Protein AF-A0A2K9PBL3-F1 (afdb_monomer)

Nearest PDB structures (foldseek):
  4biy-assembly2_C  TM=4.602E-01  e=1.881E+00  Escherichia coli K-12
  6s1k-assembly1_K  TM=4.165E-01  e=8.029E+00  Escherichia coli str. K-12 substr. MG1655star

Radius of gyration: 15.03 Å; Cα contacts (8 Å, |Δi|>4): 41; chains: 1; bounding box: 41×24×42 Å

pLDDT: mean 81.15, std 11.89, range [41.81, 95.5]

Structure (mmCIF, N/CA/C/O backbone):
data_AF-A0A2K9PBL3-F1
#
_entry.id   AF-A0A2K9PBL3-F1
#
loop_
_atom_site.group_PDB
_atom_site.id
_atom_site.type_symbol
_atom_site.label_atom_id
_atom_site.label_alt_id
_atom_site.label_comp_id
_atom_site.label_asym_id
_atom_site.label_entity_id
_atom_site.label_seq_id
_atom_site.pdbx_PDB_ins_code
_atom_site.Cartn_x
_atom_site.Cartn_y
_atom_site.Cartn_z
_atom_site.occupancy
_atom_site.B_iso_or_equiv
_atom_site.auth_seq_id
_atom_site.auth_comp_id
_atom_site.auth_asym_id
_atom_site.auth_atom_id
_atom_site.pdbx_PDB_model_num
ATOM 1 N N . MET A 1 1 ? 5.939 -16.349 -29.925 1.00 45.53 1 MET A N 1
ATOM 2 C CA . MET A 1 1 ? 6.711 -15.482 -29.015 1.00 45.53 1 MET A CA 1
ATOM 3 C C . MET A 1 1 ? 5.792 -14.353 -28.595 1.00 45.53 1 MET A C 1
ATOM 5 O O . MET A 1 1 ? 5.290 -13.686 -29.497 1.00 45.53 1 MET A O 1
ATOM 9 N N . PRO A 1 2 ? 5.498 -14.179 -27.297 1.00 52.81 2 PRO A N 1
ATOM 10 C CA . PRO A 1 2 ? 4.836 -12.967 -26.835 1.00 52.81 2 PRO A CA 1
ATOM 11 C C . PRO A 1 2 ? 5.670 -11.768 -27.289 1.00 52.81 2 PRO A C 1
ATOM 13 O O . PRO A 1 2 ? 6.900 -11.795 -27.240 1.00 52.81 2 PRO A O 1
ATOM 16 N N . THR A 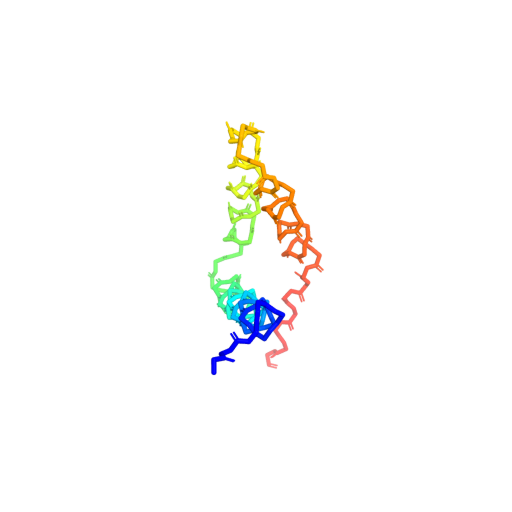1 3 ? 5.016 -10.755 -27.841 1.00 61.56 3 THR A N 1
ATOM 17 C CA . THR A 1 3 ? 5.681 -9.483 -28.135 1.00 61.56 3 THR A CA 1
ATOM 18 C C . THR A 1 3 ? 5.769 -8.692 -26.835 1.00 61.56 3 THR A C 1
ATOM 20 O O . THR A 1 3 ? 4.856 -8.772 -26.022 1.00 61.56 3 THR A O 1
ATOM 23 N N . ILE A 1 4 ? 6.817 -7.880 -26.655 1.00 61.78 4 ILE A N 1
ATOM 24 C CA . ILE A 1 4 ? 7.060 -7.049 -25.452 1.00 61.78 4 ILE A CA 1
ATOM 25 C C . ILE A 1 4 ? 5.792 -6.305 -24.974 1.00 61.78 4 ILE A C 1
ATOM 27 O O . ILE A 1 4 ? 5.577 -6.119 -23.782 1.00 61.78 4 ILE A O 1
ATOM 31 N N . LYS A 1 5 ? 4.905 -5.922 -25.901 1.00 66.81 5 LYS A N 1
ATOM 32 C CA . LYS A 1 5 ? 3.614 -5.282 -25.605 1.00 66.81 5 LYS A CA 1
ATOM 33 C C . LYS A 1 5 ? 2.620 -6.199 -24.882 1.00 66.81 5 LYS A C 1
ATOM 35 O O . LYS A 1 5 ? 1.892 -5.737 -24.013 1.00 66.81 5 LYS A O 1
ATOM 40 N N . GLN A 1 6 ? 2.567 -7.477 -25.245 1.00 71.69 6 GLN A N 1
ATOM 41 C CA . GLN A 1 6 ? 1.671 -8.461 -24.642 1.00 71.69 6 GLN A CA 1
ATOM 42 C C . GLN A 1 6 ? 2.104 -8.798 -23.209 1.00 71.69 6 GLN A C 1
ATOM 44 O O . GLN A 1 6 ? 1.255 -8.839 -22.320 1.00 71.69 6 GLN A O 1
ATOM 49 N N . ASP A 1 7 ? 3.413 -8.914 -22.973 1.00 74.56 7 ASP A N 1
ATOM 50 C CA . ASP A 1 7 ? 3.977 -9.142 -21.636 1.00 74.56 7 ASP A CA 1
ATOM 51 C C . ASP A 1 7 ? 3.747 -7.938 -20.708 1.00 74.56 7 ASP A C 1
ATOM 53 O O . ASP A 1 7 ? 3.405 -8.103 -19.537 1.00 74.56 7 ASP A O 1
ATOM 57 N N . GLN A 1 8 ? 3.850 -6.711 -21.235 1.00 81.06 8 GLN A N 1
ATOM 58 C CA . GLN A 1 8 ? 3.515 -5.496 -20.484 1.00 81.06 8 GLN A CA 1
ATOM 59 C C . GLN A 1 8 ? 2.029 -5.431 -20.117 1.00 81.06 8 GLN A C 1
ATOM 61 O O . GLN A 1 8 ? 1.701 -5.115 -18.976 1.00 81.06 8 GLN A O 1
ATOM 66 N N . ILE A 1 9 ? 1.122 -5.764 -21.043 1.00 84.00 9 ILE A N 1
ATOM 67 C CA . ILE A 1 9 ? -0.325 -5.802 -20.765 1.00 84.00 9 ILE A CA 1
ATOM 68 C C . ILE A 1 9 ? -0.644 -6.823 -19.668 1.00 84.00 9 ILE A C 1
ATOM 70 O O . ILE A 1 9 ? -1.454 -6.547 -18.783 1.00 84.00 9 ILE A O 1
ATOM 74 N N . GLU A 1 10 ? -0.019 -7.999 -19.707 1.00 85.00 10 GLU A N 1
ATOM 75 C CA . GLU A 1 10 ? -0.214 -9.015 -18.675 1.00 85.00 10 GLU A CA 1
ATOM 76 C C . GLU A 1 10 ? 0.298 -8.541 -17.309 1.00 85.00 10 GLU A C 1
ATOM 78 O O . GLU A 1 10 ? -0.381 -8.726 -16.296 1.00 85.00 10 GLU A O 1
ATOM 83 N N . LEU A 1 11 ? 1.459 -7.884 -17.277 1.00 82.38 11 LEU A N 1
ATOM 84 C CA . LEU A 1 11 ? 2.012 -7.308 -16.056 1.00 82.38 11 LEU A CA 1
ATOM 85 C C . LEU A 1 11 ? 1.092 -6.227 -15.469 1.00 82.38 11 LEU A C 1
ATOM 87 O O . LEU A 1 11 ? 0.802 -6.270 -14.275 1.00 82.38 11 LEU A O 1
ATOM 91 N N . TYR A 1 12 ? 0.573 -5.318 -16.300 1.00 82.88 12 TYR A N 1
ATOM 92 C CA . TYR A 1 12 ? -0.391 -4.302 -15.867 1.00 82.88 12 TYR A CA 1
ATOM 93 C C . T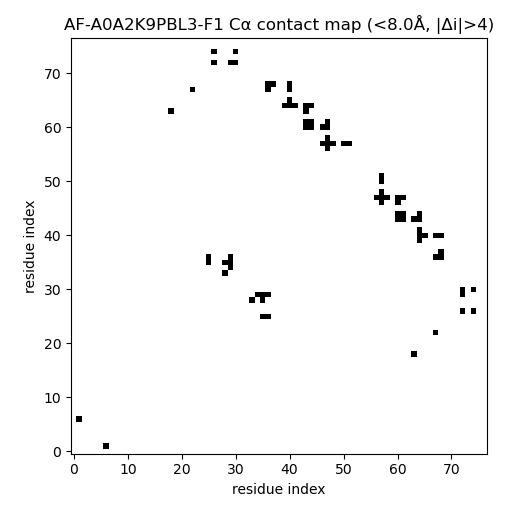YR A 1 12 ? -1.642 -4.928 -15.243 1.00 82.88 12 TYR A C 1
ATOM 95 O O . TYR A 1 12 ? -2.034 -4.540 -14.146 1.00 82.88 12 TYR A O 1
ATOM 103 N N . ARG A 1 13 ? -2.217 -5.958 -15.876 1.00 81.31 13 ARG A N 1
ATOM 104 C CA . ARG A 1 13 ? -3.395 -6.662 -15.338 1.00 81.31 13 ARG A CA 1
ATOM 105 C C . ARG A 1 13 ? -3.120 -7.338 -13.996 1.00 81.31 13 ARG A C 1
ATOM 107 O O . ARG A 1 13 ? -3.986 -7.344 -13.126 1.00 81.31 13 ARG A O 1
ATOM 114 N N . LYS A 1 14 ? -1.927 -7.915 -13.810 1.00 81.12 14 LYS A N 1
ATOM 115 C CA . LYS A 1 14 ? -1.524 -8.508 -12.523 1.00 81.12 14 LYS A CA 1
ATOM 116 C C . LYS A 1 14 ? -1.415 -7.447 -11.430 1.00 81.12 14 LYS A C 1
ATOM 118 O O . LYS A 1 14 ? -1.852 -7.698 -10.311 1.00 81.12 14 LYS A O 1
ATOM 123 N N . ILE A 1 15 ? -0.875 -6.273 -11.756 1.00 83.50 15 ILE A N 1
ATOM 124 C CA . ILE A 1 15 ? -0.782 -5.143 -10.824 1.00 83.50 15 ILE A CA 1
ATOM 125 C C . ILE A 1 15 ? -2.182 -4.648 -10.445 1.00 83.50 15 ILE A C 1
ATOM 127 O O . ILE A 1 15 ? -2.469 -4.536 -9.259 1.00 83.50 15 ILE A O 1
ATOM 131 N N . GLU A 1 16 ? -3.077 -4.441 -11.414 1.00 81.44 16 GLU A N 1
ATOM 132 C CA . GLU A 1 16 ? -4.466 -4.038 -11.142 1.00 81.44 16 GLU A CA 1
ATOM 133 C C . GLU A 1 16 ? -5.203 -5.058 -10.260 1.00 81.44 16 GLU A C 1
ATOM 135 O O . GLU A 1 16 ? -5.885 -4.683 -9.306 1.00 81.44 16 GLU A O 1
ATOM 140 N N . ALA A 1 17 ? -5.035 -6.357 -10.530 1.00 81.56 17 ALA A N 1
ATOM 141 C CA . ALA A 1 17 ? -5.636 -7.412 -9.716 1.00 81.56 17 ALA A CA 1
ATOM 142 C C . ALA A 1 17 ? -5.111 -7.402 -8.269 1.00 81.56 17 ALA A C 1
ATOM 144 O O . ALA A 1 17 ? -5.886 -7.588 -7.328 1.00 81.56 17 ALA A O 1
ATOM 145 N N . LEU A 1 18 ? -3.811 -7.155 -8.079 1.00 83.62 18 LEU A N 1
ATOM 146 C CA . LEU A 1 18 ? -3.198 -7.021 -6.756 1.00 83.62 18 LEU A CA 1
ATOM 147 C C . LEU A 1 18 ? -3.696 -5.770 -6.019 1.00 83.62 18 LEU A C 1
ATOM 149 O O . LEU A 1 18 ? -4.025 -5.862 -4.836 1.00 83.62 18 LEU A O 1
ATOM 153 N N . GLU A 1 19 ? -3.804 -4.625 -6.702 1.00 81.62 19 GLU A N 1
ATOM 154 C CA . GLU A 1 19 ? -4.371 -3.395 -6.130 1.00 81.62 19 GLU A CA 1
ATOM 155 C C . GLU A 1 19 ? -5.822 -3.611 -5.668 1.00 81.62 19 GLU A C 1
ATOM 157 O O . GLU A 1 19 ? -6.198 -3.203 -4.563 1.00 81.62 19 GLU A O 1
ATOM 162 N N . ALA A 1 20 ? -6.633 -4.300 -6.475 1.00 81.31 20 ALA A N 1
ATOM 163 C CA . ALA A 1 20 ? -8.016 -4.618 -6.134 1.00 81.31 20 ALA A CA 1
ATOM 164 C C . ALA A 1 20 ? -8.105 -5.558 -4.921 1.00 81.31 20 ALA A C 1
ATOM 166 O O . ALA A 1 20 ? -8.847 -5.280 -3.976 1.00 81.31 20 ALA A O 1
ATOM 167 N N . ALA A 1 21 ? -7.315 -6.637 -4.903 1.00 82.06 21 ALA A N 1
ATOM 168 C CA . ALA A 1 21 ? -7.283 -7.584 -3.789 1.00 82.06 21 ALA A CA 1
ATOM 169 C C . ALA A 1 21 ? -6.847 -6.915 -2.475 1.00 82.06 21 ALA A C 1
ATOM 171 O O . ALA A 1 21 ? -7.440 -7.166 -1.420 1.00 82.06 21 ALA A O 1
ATOM 172 N N . LEU A 1 22 ? -5.852 -6.025 -2.537 1.00 84.50 22 LEU A N 1
ATOM 173 C CA . LEU A 1 22 ? -5.410 -5.245 -1.385 1.00 84.50 22 LEU A CA 1
ATOM 174 C C . LEU A 1 22 ? -6.522 -4.320 -0.886 1.00 84.50 22 LEU A C 1
ATOM 176 O O . LEU A 1 22 ? -6.786 -4.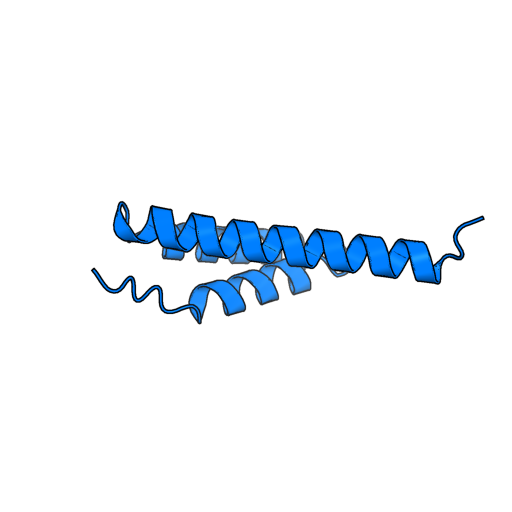289 0.312 1.00 84.50 22 LEU A O 1
ATOM 180 N N . THR A 1 23 ? -7.198 -3.611 -1.790 1.00 81.12 23 THR A N 1
ATOM 181 C CA . THR A 1 23 ? -8.303 -2.703 -1.444 1.00 81.12 23 THR A CA 1
ATOM 182 C C . THR A 1 23 ? -9.438 -3.444 -0.736 1.00 81.12 23 THR A C 1
ATOM 184 O O . THR A 1 23 ? -9.905 -2.995 0.309 1.00 81.12 23 THR A O 1
ATOM 187 N N . VAL A 1 24 ? -9.842 -4.611 -1.251 1.00 82.62 24 VAL A N 1
ATOM 188 C CA . VAL A 1 24 ? -10.881 -5.458 -0.636 1.00 82.62 24 VAL A CA 1
ATOM 189 C C . VAL A 1 24 ? -10.444 -5.968 0.736 1.00 82.62 24 VAL A C 1
ATOM 191 O O . VAL A 1 24 ? -11.209 -5.902 1.697 1.00 82.62 24 VAL A O 1
ATOM 194 N N . THR A 1 25 ? -9.201 -6.437 0.854 1.00 82.88 25 THR A N 1
ATOM 195 C CA . THR A 1 25 ? -8.650 -6.899 2.137 1.00 82.88 25 THR A CA 1
ATOM 196 C C . THR A 1 25 ? -8.629 -5.763 3.154 1.00 82.88 25 THR A C 1
ATOM 198 O O . THR A 1 25 ? -9.033 -5.946 4.300 1.00 82.88 25 THR A O 1
ATOM 201 N N . LEU A 1 26 ? -8.213 -4.567 2.736 1.00 83.06 26 LEU A N 1
ATOM 202 C CA . LEU A 1 26 ? -8.171 -3.397 3.600 1.00 83.06 26 LEU A CA 1
ATOM 203 C C . LEU A 1 26 ? -9.573 -2.966 4.037 1.00 83.06 26 LEU A C 1
ATOM 205 O O . LEU A 1 26 ? -9.740 -2.594 5.195 1.00 83.06 26 LEU A O 1
ATOM 209 N N . ALA A 1 27 ? -10.572 -3.071 3.158 1.00 79.75 27 ALA A N 1
ATOM 210 C CA . ALA A 1 27 ? -11.971 -2.844 3.507 1.00 79.75 27 ALA A CA 1
ATOM 211 C C . ALA A 1 27 ? -12.421 -3.786 4.627 1.00 79.75 27 ALA A C 1
ATOM 213 O O . ALA A 1 27 ? -12.927 -3.335 5.652 1.00 79.75 27 ALA A O 1
ATOM 214 N N . ALA A 1 28 ? -12.172 -5.086 4.453 1.00 77.50 28 ALA A N 1
ATOM 215 C CA . ALA A 1 28 ? -12.561 -6.121 5.404 1.00 77.50 28 ALA A CA 1
ATOM 216 C C . ALA A 1 28 ? -11.825 -6.007 6.747 1.00 77.50 28 ALA A C 1
ATOM 218 O O . ALA A 1 28 ? -12.400 -6.285 7.793 1.00 77.50 28 ALA A O 1
ATOM 219 N N . VAL A 1 29 ? -10.555 -5.596 6.742 1.00 80.75 29 VAL A N 1
ATOM 220 C CA . VAL A 1 29 ? -9.781 -5.424 7.978 1.00 80.75 29 VAL A CA 1
ATOM 221 C C . VAL A 1 29 ? -10.121 -4.103 8.673 1.00 80.75 29 VAL A C 1
ATOM 223 O O . VAL A 1 29 ? -10.160 -4.065 9.899 1.00 80.75 29 VAL A O 1
ATOM 226 N N . SER A 1 30 ? -10.413 -3.031 7.928 1.00 76.38 30 SER A N 1
ATOM 227 C CA . SER A 1 30 ? -10.718 -1.713 8.509 1.00 76.38 30 SER A CA 1
ATOM 228 C C . SER A 1 30 ? -12.032 -1.692 9.292 1.00 76.38 30 SER A C 1
ATOM 230 O O . SER A 1 30 ? -12.178 -0.870 10.192 1.00 76.38 30 SER A O 1
ATOM 232 N N . THR A 1 31 ? -12.975 -2.594 9.000 1.00 75.19 31 THR A N 1
ATOM 233 C CA . THR A 1 31 ? -14.189 -2.754 9.820 1.00 75.19 31 THR A CA 1
ATOM 234 C C . THR A 1 31 ? -13.881 -3.350 11.192 1.00 75.19 31 THR A C 1
ATOM 236 O O . THR A 1 31 ? -14.476 -2.939 12.184 1.00 75.19 31 THR A O 1
ATOM 239 N N . ALA A 1 32 ? -12.931 -4.286 11.265 1.00 76.19 32 ALA A N 1
ATOM 240 C CA . ALA A 1 32 ? -12.502 -4.910 12.514 1.00 76.19 32 ALA A CA 1
ATOM 241 C C . ALA A 1 32 ? -11.494 -4.043 13.292 1.00 76.19 32 ALA A C 1
ATOM 243 O O . ALA A 1 32 ? -11.499 -4.035 14.522 1.00 76.19 32 ALA A O 1
ATOM 244 N N . LEU A 1 33 ? -10.627 -3.314 12.581 1.00 80.69 33 LEU A N 1
ATOM 245 C CA . LEU A 1 33 ? -9.558 -2.476 13.127 1.00 80.69 33 LEU A CA 1
ATOM 246 C C . LEU A 1 33 ? -9.448 -1.161 12.329 1.00 80.69 33 LEU A C 1
ATOM 248 O O . LEU A 1 33 ? -8.672 -1.078 11.372 1.00 80.69 33 LEU A O 1
ATOM 252 N N . PRO A 1 34 ? -10.167 -0.100 12.740 1.00 74.94 34 PRO A N 1
ATOM 253 C CA . PRO A 1 34 ? -10.236 1.160 11.992 1.00 74.94 34 PRO A CA 1
ATOM 254 C C . PRO A 1 34 ? -8.889 1.866 11.761 1.00 74.94 34 PRO A C 1
ATOM 256 O O . PRO A 1 34 ? -8.761 2.652 10.824 1.00 74.94 34 PRO A O 1
ATOM 259 N N . SER A 1 35 ? -7.866 1.592 12.581 1.00 84.75 35 SER A N 1
ATOM 260 C CA . SER A 1 35 ? -6.530 2.191 12.435 1.00 84.75 35 SER A CA 1
ATOM 261 C C . SER A 1 35 ? -5.735 1.639 11.251 1.00 84.75 35 SER A C 1
ATOM 263 O O . SER A 1 35 ? -4.824 2.309 10.770 1.00 84.75 35 SER A O 1
ATOM 265 N N . VAL A 1 36 ? -6.084 0.450 10.747 1.00 86.19 36 VAL A N 1
ATOM 266 C CA . VAL A 1 36 ? -5.284 -0.256 9.735 1.00 86.19 36 VAL A CA 1
ATOM 267 C C . VAL A 1 36 ? -5.189 0.537 8.435 1.00 86.19 36 VAL A C 1
ATOM 269 O O . VAL A 1 36 ? -4.114 0.599 7.842 1.00 86.19 36 VAL A O 1
ATOM 272 N N . LYS A 1 37 ? -6.267 1.214 8.019 1.0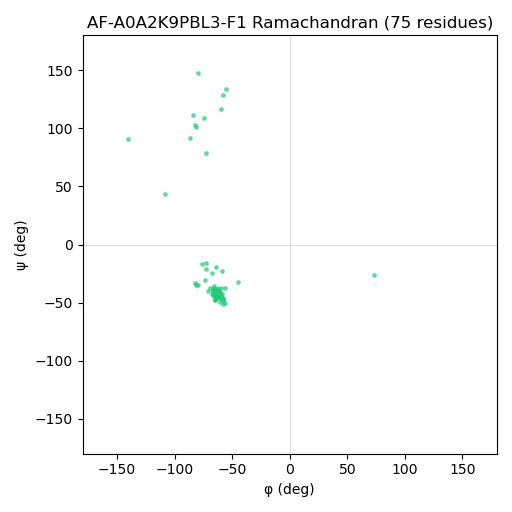0 84.50 37 LYS A N 1
ATOM 273 C CA . LYS A 1 37 ? -6.225 2.123 6.864 1.00 84.50 37 LYS A CA 1
ATOM 274 C C . LYS A 1 37 ? -5.144 3.195 7.045 1.00 84.50 37 LYS A C 1
ATOM 276 O O . LYS A 1 37 ? -4.311 3.382 6.160 1.00 84.50 37 LYS A O 1
ATOM 281 N N . THR A 1 38 ? -5.134 3.865 8.196 1.00 88.06 38 THR A N 1
ATOM 282 C CA . THR A 1 38 ? -4.160 4.917 8.521 1.00 88.06 38 THR A CA 1
ATOM 283 C C . THR A 1 38 ? -2.734 4.375 8.550 1.00 88.06 38 THR A C 1
ATOM 285 O O . THR A 1 38 ? -1.830 4.993 7.987 1.00 88.06 38 THR A O 1
ATOM 288 N N . ASP A 1 39 ? -2.528 3.206 9.157 1.00 90.25 39 ASP A N 1
ATOM 289 C CA . ASP A 1 39 ? -1.209 2.581 9.255 1.00 90.25 39 ASP A CA 1
ATOM 290 C C . ASP A 1 39 ? -0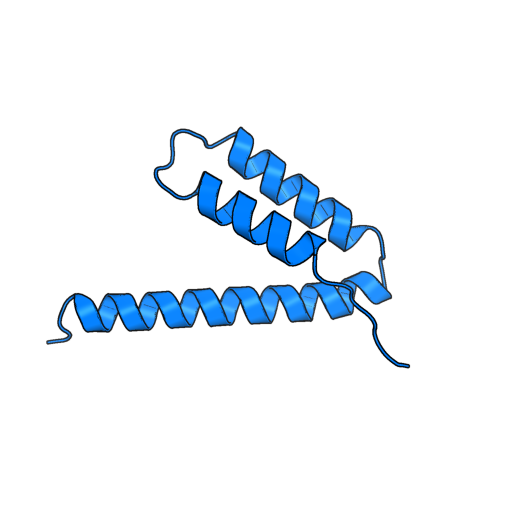.667 2.180 7.878 1.00 90.25 39 ASP A C 1
ATOM 292 O O . ASP A 1 39 ? 0.504 2.419 7.576 1.00 90.25 39 ASP A O 1
ATOM 296 N N . VAL A 1 40 ? -1.512 1.629 7.003 1.00 89.50 40 VAL A N 1
ATOM 297 C CA . VAL A 1 40 ? -1.123 1.276 5.630 1.00 89.50 40 VAL A CA 1
ATOM 298 C C . VAL A 1 40 ? -0.764 2.523 4.825 1.00 89.50 40 VAL A C 1
ATOM 300 O O . VAL A 1 40 ? 0.313 2.561 4.229 1.00 89.50 40 VAL A O 1
ATOM 303 N N . VAL A 1 41 ? -1.591 3.574 4.862 1.00 90.75 41 VAL A N 1
ATOM 304 C CA . VAL A 1 41 ? -1.295 4.851 4.182 1.00 90.75 41 VAL A CA 1
ATOM 305 C C . VAL A 1 41 ? 0.030 5.434 4.676 1.00 90.75 41 VAL A C 1
ATOM 307 O O . VAL A 1 41 ? 0.889 5.802 3.872 1.00 90.75 41 VAL A O 1
ATOM 310 N N . LYS A 1 42 ? 0.242 5.469 5.997 1.00 93.94 42 LYS A N 1
ATOM 311 C CA . LYS A 1 42 ? 1.481 5.971 6.600 1.00 93.94 42 LYS A CA 1
ATOM 312 C C . LYS A 1 42 ? 2.702 5.179 6.134 1.00 93.94 42 LYS A C 1
ATOM 314 O O . LYS A 1 42 ? 3.709 5.786 5.775 1.00 93.94 42 LYS A O 1
ATOM 319 N N . ASN A 1 43 ? 2.621 3.850 6.122 1.00 93.00 43 ASN A N 1
ATOM 320 C CA . ASN A 1 43 ? 3.732 2.991 5.711 1.00 93.00 43 ASN A CA 1
ATOM 321 C C . ASN A 1 43 ? 4.061 3.137 4.219 1.00 93.00 43 ASN A C 1
ATOM 323 O O . ASN A 1 43 ? 5.237 3.215 3.868 1.00 93.00 43 ASN A O 1
ATOM 327 N N . LEU A 1 44 ? 3.052 3.252 3.348 1.00 92.38 44 LEU A N 1
ATOM 328 C CA . LEU A 1 44 ? 3.261 3.499 1.917 1.00 92.38 44 LEU A CA 1
ATOM 329 C C . LEU A 1 44 ? 3.964 4.841 1.672 1.00 92.38 44 LEU A C 1
ATOM 331 O O . LEU A 1 44 ? 4.940 4.904 0.922 1.00 92.38 44 LEU A O 1
ATOM 335 N N . ARG A 1 45 ? 3.521 5.904 2.356 1.00 94.69 45 ARG A N 1
ATOM 336 C CA . ARG A 1 45 ? 4.154 7.230 2.274 1.00 94.69 45 ARG A CA 1
ATOM 337 C C . ARG A 1 45 ? 5.571 7.227 2.850 1.00 94.69 45 ARG A C 1
ATOM 339 O O . ARG A 1 45 ? 6.460 7.859 2.281 1.00 94.69 45 ARG A O 1
ATOM 346 N N . LEU A 1 46 ? 5.804 6.524 3.960 1.00 95.50 46 LEU A N 1
ATOM 347 C CA . LEU A 1 46 ? 7.141 6.370 4.537 1.00 95.50 46 LEU A CA 1
ATOM 348 C C . LEU A 1 46 ? 8.079 5.688 3.540 1.00 95.50 46 LEU A C 1
ATOM 350 O O . LEU A 1 46 ? 9.149 6.217 3.256 1.00 95.50 46 LEU A O 1
ATOM 354 N N . TRP A 1 47 ? 7.647 4.572 2.951 1.00 93.75 47 TRP A N 1
ATOM 355 C CA . TRP A 1 47 ? 8.446 3.841 1.976 1.00 93.75 47 TRP A CA 1
ATOM 356 C C . TRP A 1 47 ? 8.796 4.705 0.759 1.00 93.75 47 TRP A C 1
ATOM 358 O O . TRP A 1 47 ? 9.966 4.779 0.385 1.00 93.75 47 TRP A O 1
ATOM 368 N N . ALA A 1 48 ? 7.820 5.424 0.192 1.00 92.44 48 ALA A N 1
ATOM 369 C CA . ALA A 1 48 ? 8.051 6.330 -0.935 1.00 92.44 48 ALA A CA 1
ATOM 370 C C . ALA A 1 48 ? 9.066 7.440 -0.604 1.00 92.44 48 ALA A C 1
ATOM 372 O O . ALA A 1 48 ? 9.889 7.809 -1.440 1.00 92.44 48 ALA A O 1
ATOM 373 N N . ASN A 1 49 ? 9.042 7.955 0.627 1.00 92.44 49 ASN A N 1
ATOM 374 C CA . ASN A 1 49 ? 9.983 8.977 1.076 1.00 92.44 49 ASN A CA 1
ATOM 375 C C . ASN A 1 49 ? 11.394 8.437 1.336 1.00 92.44 49 ASN A C 1
ATOM 377 O O . ASN A 1 49 ? 12.355 9.191 1.177 1.00 92.44 49 ASN A O 1
ATOM 381 N N . THR A 1 50 ? 11.517 7.173 1.744 1.00 94.19 50 THR A N 1
ATOM 382 C CA . THR A 1 50 ? 12.802 6.531 2.051 1.00 94.19 50 THR A CA 1
ATOM 383 C C . THR A 1 50 ? 13.525 6.022 0.804 1.00 94.19 50 THR A C 1
ATOM 385 O O . THR A 1 50 ? 14.746 6.091 0.783 1.00 94.19 50 THR A O 1
ATOM 388 N N . ASN A 1 51 ? 12.805 5.564 -0.225 1.00 92.31 51 ASN A N 1
ATOM 389 C CA . ASN A 1 51 ? 13.381 4.848 -1.377 1.00 92.31 51 ASN A CA 1
ATOM 390 C C . ASN A 1 51 ? 13.374 5.691 -2.667 1.00 92.31 51 ASN A C 1
ATOM 392 O O . ASN A 1 51 ? 12.985 5.217 -3.737 1.00 92.31 51 ASN A O 1
ATOM 396 N N . LYS A 1 52 ? 13.743 6.975 -2.575 1.00 88.50 52 LYS A N 1
ATOM 397 C CA . LYS A 1 52 ? 13.659 7.941 -3.694 1.00 88.50 52 LYS A CA 1
ATOM 398 C C . LYS A 1 52 ? 14.561 7.595 -4.883 1.00 88.50 52 LYS A C 1
ATOM 400 O O . LYS A 1 52 ? 14.352 8.108 -5.977 1.00 88.50 52 LYS A O 1
ATOM 405 N N . GLU A 1 53 ? 15.562 6.758 -4.656 1.00 89.94 53 GLU A N 1
ATOM 406 C CA . GLU A 1 53 ? 16.526 6.270 -5.637 1.00 89.94 53 GLU A CA 1
ATOM 407 C C . GLU A 1 53 ? 15.969 5.189 -6.573 1.00 89.94 53 GLU A C 1
ATOM 409 O O . GLU A 1 53 ? 16.557 4.938 -7.624 1.00 89.94 53 GLU A O 1
ATOM 414 N N . VAL A 1 54 ? 14.844 4.557 -6.226 1.00 86.62 54 VAL A N 1
ATOM 415 C CA . VAL A 1 54 ? 14.213 3.542 -7.075 1.00 86.62 54 VAL A CA 1
ATOM 416 C C . VAL A 1 54 ? 13.337 4.240 -8.113 1.00 86.62 54 VAL A C 1
ATOM 418 O O . V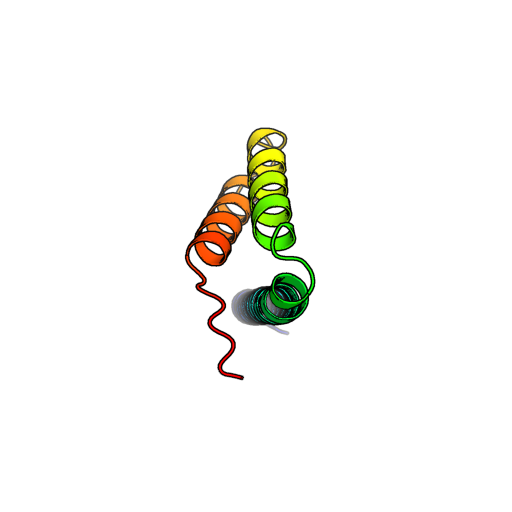AL A 1 54 ? 12.312 4.828 -7.779 1.00 86.62 54 VAL A O 1
ATOM 421 N N . GLU A 1 55 ? 13.723 4.185 -9.386 1.00 87.06 55 GLU A N 1
ATOM 422 C CA . GLU A 1 55 ? 12.995 4.873 -10.456 1.00 87.06 55 GLU A CA 1
ATOM 423 C C . GLU A 1 55 ? 11.523 4.419 -10.529 1.00 87.06 55 GLU A C 1
ATOM 425 O O . GLU A 1 55 ? 11.211 3.228 -10.551 1.00 87.06 55 GLU A O 1
ATOM 430 N N . GLY A 1 56 ? 10.593 5.379 -10.525 1.00 80.81 56 GLY A N 1
ATOM 431 C CA . GLY A 1 56 ? 9.149 5.150 -10.671 1.00 80.81 56 GLY A CA 1
ATOM 432 C C 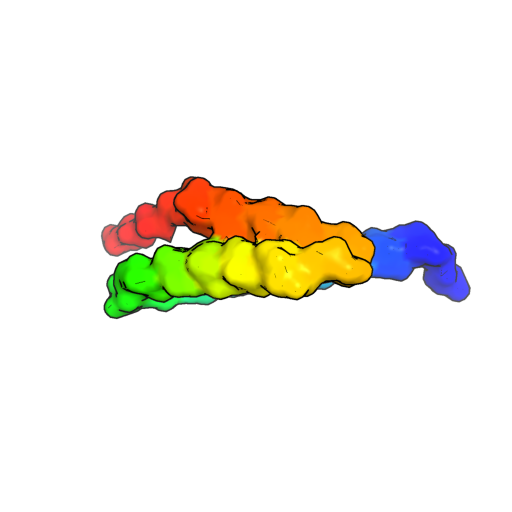. GLY A 1 56 ? 8.426 4.532 -9.462 1.00 80.81 56 GLY A C 1
ATOM 433 O O . GLY A 1 56 ? 7.235 4.795 -9.275 1.00 80.81 56 GLY A O 1
ATOM 434 N N . ALA A 1 57 ? 9.107 3.773 -8.599 1.00 83.38 57 ALA A N 1
ATOM 435 C CA . ALA A 1 57 ? 8.472 3.085 -7.471 1.00 83.38 57 ALA A CA 1
ATOM 436 C C . ALA A 1 57 ? 7.891 4.037 -6.397 1.00 83.38 57 ALA A C 1
ATOM 438 O O . ALA A 1 57 ? 6.739 3.838 -6.008 1.00 83.38 57 ALA A O 1
ATOM 439 N N . PRO A 1 58 ? 8.571 5.115 -5.954 1.00 90.00 58 PRO A N 1
ATOM 440 C CA . PRO A 1 58 ? 8.009 6.080 -5.005 1.00 90.00 58 PRO A CA 1
ATOM 441 C C . PRO A 1 58 ? 6.691 6.704 -5.468 1.00 90.00 58 PRO A C 1
ATOM 443 O O . PRO A 1 58 ? 5.775 6.903 -4.664 1.00 90.00 58 PRO A O 1
ATOM 446 N N . GLN A 1 59 ? 6.578 6.978 -6.771 1.00 89.12 59 GLN A N 1
ATOM 447 C CA . GLN A 1 59 ? 5.373 7.549 -7.365 1.00 89.12 59 GLN A CA 1
ATOM 448 C C . GLN A 1 59 ? 4.213 6.550 -7.316 1.00 89.12 59 GLN A C 1
ATOM 450 O O . GLN A 1 59 ? 3.095 6.925 -6.963 1.00 89.12 59 GLN A O 1
ATOM 455 N N . ALA A 1 60 ? 4.484 5.275 -7.617 1.00 86.75 60 ALA A N 1
ATOM 456 C CA . ALA A 1 60 ? 3.495 4.205 -7.540 1.00 86.75 60 ALA A CA 1
ATOM 457 C C . ALA A 1 60 ? 2.995 3.992 -6.100 1.00 86.75 60 ALA A C 1
ATOM 459 O O . ALA A 1 60 ? 1.789 3.934 -5.871 1.00 86.75 60 ALA A O 1
ATOM 460 N N . PHE A 1 61 ? 3.900 3.967 -5.116 1.00 90.50 61 PHE A N 1
ATOM 461 C CA . PHE A 1 61 ? 3.542 3.821 -3.699 1.00 90.50 61 PHE A CA 1
ATOM 462 C C . PHE A 1 61 ? 2.734 5.014 -3.176 1.00 90.50 61 PHE A C 1
ATOM 464 O O . PHE A 1 61 ? 1.749 4.824 -2.464 1.00 90.50 61 PHE A O 1
ATOM 471 N N . SER A 1 62 ? 3.109 6.237 -3.563 1.00 91.38 62 SER A N 1
ATOM 472 C CA . SER A 1 62 ? 2.353 7.445 -3.205 1.00 91.38 62 SER A CA 1
ATOM 473 C C . SER A 1 62 ? 0.957 7.434 -3.829 1.00 91.38 62 SER A C 1
ATOM 475 O O . SER A 1 62 ? -0.025 7.681 -3.135 1.00 91.38 62 SER A O 1
ATOM 477 N N . SER A 1 63 ? 0.856 7.048 -5.104 1.00 90.00 63 SER A N 1
ATOM 478 C CA . SER A 1 63 ? -0.425 6.950 -5.816 1.00 90.00 63 SER A CA 1
ATOM 479 C C . SER A 1 63 ? -1.349 5.896 -5.197 1.00 90.00 63 SER A C 1
ATOM 481 O O . SER A 1 63 ? -2.555 6.114 -5.086 1.00 90.00 63 SER A O 1
ATOM 483 N N . LEU A 1 64 ? -0.800 4.761 -4.754 1.00 87.69 64 LEU A N 1
ATOM 484 C CA . LEU A 1 64 ? -1.561 3.739 -4.035 1.00 87.69 64 LEU A CA 1
ATOM 485 C C . LEU A 1 64 ? -2.041 4.243 -2.666 1.00 87.69 64 LEU A C 1
ATOM 487 O O . LEU A 1 64 ? -3.186 3.989 -2.293 1.00 87.69 64 LEU A O 1
ATOM 491 N N . ALA A 1 65 ? -1.200 4.986 -1.939 1.00 90.25 65 ALA A N 1
ATOM 492 C CA . ALA A 1 65 ? -1.586 5.602 -0.671 1.00 90.25 65 ALA A CA 1
ATOM 493 C C . ALA A 1 65 ? -2.766 6.569 -0.856 1.00 90.25 65 ALA A C 1
ATOM 495 O O . ALA A 1 65 ? -3.730 6.495 -0.097 1.00 90.25 65 ALA A O 1
ATOM 496 N N . ASP A 1 66 ? -2.726 7.404 -1.899 1.00 90.38 66 ASP A N 1
ATOM 497 C CA . ASP A 1 66 ? -3.800 8.349 -2.217 1.00 90.38 66 ASP A CA 1
ATOM 498 C C . ASP A 1 66 ? -5.112 7.622 -2.573 1.00 90.38 66 ASP A C 1
ATOM 500 O O . ASP A 1 66 ? -6.172 7.974 -2.051 1.00 90.38 66 ASP A O 1
ATOM 504 N N . LYS A 1 67 ? -5.056 6.560 -3.396 1.00 86.62 67 LYS A N 1
ATOM 505 C CA . LYS A 1 67 ? -6.230 5.722 -3.724 1.00 86.62 67 LYS A CA 1
ATOM 506 C C . LYS A 1 67 ? -6.867 5.122 -2.466 1.00 86.62 67 LYS A C 1
ATOM 508 O O . LYS A 1 67 ? -8.083 5.188 -2.280 1.00 86.62 67 LYS A O 1
ATOM 513 N N . ILE A 1 68 ? -6.048 4.538 -1.590 1.00 86.12 68 ILE A N 1
ATOM 514 C CA . ILE A 1 68 ? -6.515 3.925 -0.342 1.00 86.12 68 ILE A CA 1
ATOM 515 C C . ILE A 1 68 ? -7.130 4.980 0.582 1.00 86.12 68 ILE A C 1
ATOM 517 O O . ILE A 1 68 ? -8.197 4.756 1.154 1.00 86.12 68 ILE A O 1
ATOM 521 N N . GLU A 1 69 ? -6.491 6.141 0.717 1.00 86.56 69 GLU A N 1
ATOM 522 C CA . GLU A 1 69 ? -6.968 7.238 1.560 1.00 86.56 69 GLU A CA 1
ATOM 523 C C . GLU A 1 69 ? -8.340 7.756 1.104 1.00 86.56 69 GLU A C 1
ATOM 525 O O . GLU A 1 69 ? -9.229 7.945 1.938 1.00 86.56 69 GLU A O 1
ATOM 530 N N . GLN A 1 70 ? -8.553 7.868 -0.209 1.00 84.94 70 GLN A N 1
ATOM 531 C CA . GLN A 1 70 ? -9.830 8.262 -0.816 1.00 84.94 70 GLN A CA 1
ATOM 532 C C . GLN A 1 70 ? -10.914 7.181 -0.741 1.00 84.94 70 GLN A C 1
ATOM 534 O O . GLN A 1 70 ? -12.096 7.474 -0.928 1.00 84.94 70 GLN A O 1
ATOM 539 N N . THR A 1 71 ? -10.545 5.930 -0.459 1.00 80.50 71 THR A N 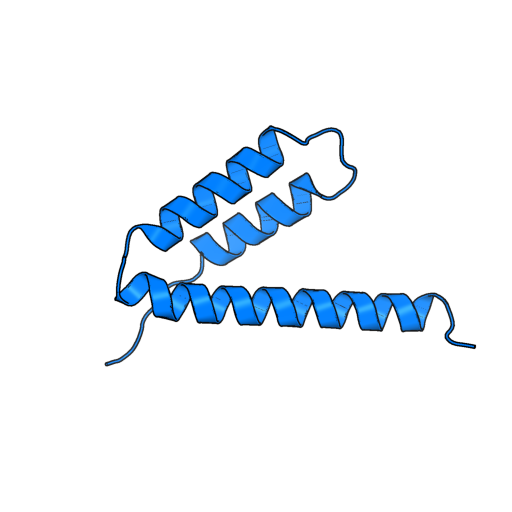1
ATOM 540 C CA . THR A 1 71 ? -11.519 4.844 -0.370 1.00 80.50 71 THR A CA 1
ATOM 541 C C . THR A 1 71 ? -12.313 4.967 0.929 1.00 80.50 71 THR A C 1
ATOM 543 O O . THR A 1 71 ? -11.798 4.723 2.024 1.00 80.50 71 THR A O 1
ATOM 546 N N . ASN A 1 72 ? -13.584 5.347 0.823 1.00 68.56 72 ASN A N 1
ATOM 547 C CA . ASN A 1 72 ? -14.527 5.269 1.933 1.00 68.56 72 ASN A CA 1
ATOM 548 C C . ASN A 1 72 ? -15.063 3.842 2.012 1.00 68.56 72 ASN A C 1
ATOM 550 O O . ASN A 1 72 ? -15.913 3.445 1.217 1.00 68.56 72 ASN A O 1
ATOM 554 N N . PHE A 1 73 ? -14.556 3.067 2.969 1.00 67.25 73 PHE A N 1
ATOM 555 C CA . PHE A 1 73 ? -15.092 1.747 3.281 1.00 67.25 73 PHE A CA 1
ATOM 556 C C . PHE A 1 73 ? -16.429 1.910 4.006 1.00 67.25 73 PHE A C 1
ATOM 558 O O . PHE A 1 73 ? -16.499 1.836 5.228 1.00 67.25 73 PHE A O 1
ATOM 565 N N . ASN A 1 74 ? -17.487 2.194 3.251 1.00 54.72 74 ASN A N 1
ATOM 566 C CA . ASN A 1 74 ? -18.844 2.1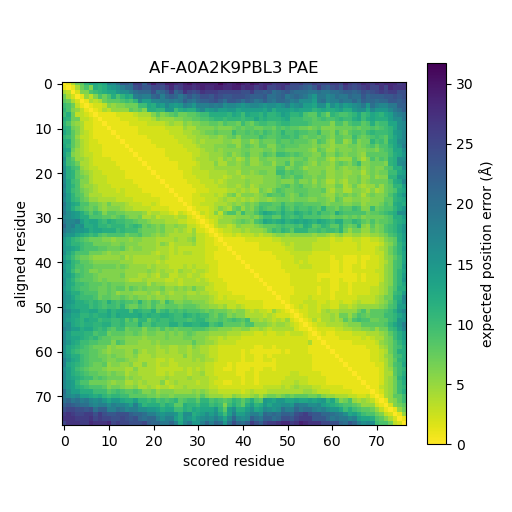27 3.767 1.00 54.72 74 ASN A CA 1
ATOM 567 C C . ASN A 1 74 ? -19.309 0.682 3.583 1.00 54.72 74 ASN A C 1
ATOM 569 O O . ASN A 1 74 ? -19.756 0.297 2.506 1.00 54.72 74 ASN A O 1
ATOM 573 N N . VAL A 1 75 ? -19.094 -0.150 4.600 1.00 51.06 75 VAL A N 1
ATOM 574 C CA . VAL A 1 75 ? -19.654 -1.502 4.607 1.00 51.06 75 VAL A CA 1
ATOM 575 C C . VAL A 1 75 ? -21.093 -1.355 5.080 1.00 51.06 75 VAL A C 1
ATOM 577 O O . VAL A 1 75 ? -21.336 -1.116 6.261 1.00 51.06 75 VAL A O 1
ATOM 580 N N . GLU A 1 76 ? -22.035 -1.385 4.136 1.00 46.53 76 GLU A N 1
ATOM 581 C CA . GLU A 1 76 ? -23.453 -1.528 4.461 1.00 46.53 76 GLU A CA 1
ATOM 582 C C . GLU A 1 76 ? -23.620 -2.857 5.212 1.00 46.53 76 GLU A C 1
ATOM 584 O O . GLU A 1 76 ? -23.263 -3.915 4.689 1.00 46.53 76 GLU A O 1
ATOM 589 N N . ASN A 1 77 ? -24.055 -2.762 6.473 1.00 41.81 77 ASN A N 1
ATOM 590 C CA . ASN A 1 77 ? -24.402 -3.907 7.318 1.00 41.81 77 ASN A CA 1
ATOM 591 C C . ASN A 1 77 ? -25.742 -4.507 6.896 1.00 41.81 77 ASN A C 1
ATOM 593 O O . ASN A 1 77 ? -26.677 -3.709 6.653 1.00 41.81 77 ASN A O 1
#

Mean predicted aligned error: 7.52 Å

Solvent-accessible surface area (backbone atoms only — not comparable to full-atom values): 4394 Å² total; per-residue (Å²): 128,86,50,75,68,56,55,49,52,53,51,51,51,53,49,52,52,50,54,50,54,49,52,53,51,49,44,64,45,27,76,80,38,67,61,51,57,59,52,50,34,52,50,31,46,49,50,24,70,70,42,68,85,46,83,68,50,27,59,53,34,40,52,50,25,52,54,55,70,70,53,76,75,75,78,86,126

Secondary structure (DSSP, 8-state):
---HHHHHHHHHHHHHHHHHHHHHHHHHHHHH-THHHHHHHHHHHHHHHH-TTSSSHHHHHHHHHHHHHH-------

Foldseek 3Di:
DDDPVNVVVVVVVVVVVVLVVVLVVCLVVCVVPVCSLVVQLVVLQVCLVVPVVPPPSSVVSNVSSVVSVPDDSPDDD

Sequence (77 aa):
MPTIKQDQIELYRKIEALEAALTVTLAAVSTALPSVKTDVVKNLRLWANTNKEVEGAPQAFSSLADKIEQTNFNVEN